Protein AF-A0A963XF92-F1 (afdb_monomer)

Foldseek 3Di:
DDDDDDPDDPVVVVVVVVVCVVPVCVQVVDPVSVVVVVVVVVVVPPDPDDDPVVVVVVVVVVVVVVVVVVVVVVVVVVVVVVLVVVLVVVLVVCLVPDPDPVSNLVCQQPVSCVSVVHPGAAAEAADCDDDDDPPPSVRHYHYDHPPPVVVVVVD

Radius of gyration: 35.4 Å; Cα contacts (8 Å, |Δi|>4): 86; chains: 1; bounding box: 69×37×108 Å

Mean predicted aligned error: 17.49 Å

Sequence (155 aa):
MAVTGPAQDTGSQDEWRKRVLQDPGIVLDDPELMRALVLTSERAMGGNVVDLRGMAMERLESRLERLEETHRAVIAAAYENLASTNQIHRALLTLLDADRFESFVLDLGGEVADILRVEAVRLVLESAEQSGGLGKLDSVLRVRTPGYVEHYMSG

pLDDT: mean 77.04, std 14.54, range [37.72, 94.62]

Nearest PDB structures (foldseek):
  3e98-assembly1_A  TM=7.519E-01  e=1.553E-02  Pseudomonas aeruginosa

Secondary structure (DSSP, 8-state):
--------SHHHHHHHHHHHHH-THHHHS-HHHHHHHHHHHHHHS-TT---HHHHHHHHHHHHHHHHHHHHHHHHHHHHHHHHHHHHHHHHHHHHHH--SHHHHHHHHHTHHHHHHT-S---EEEE-SSPP---GGGGGTEEEE-TTHHHHHHH-

Structure (mmCIF, N/CA/C/O backbone):
data_AF-A0A963XF92-F1
#
_entry.id   AF-A0A963XF92-F1
#
loop_
_atom_site.group_PDB
_atom_site.id
_atom_site.type_symbol
_atom_site.label_atom_id
_atom_site.label_alt_id
_atom_site.label_comp_id
_atom_site.label_asym_id
_atom_site.label_entity_id
_atom_site.label_seq_id
_atom_site.pdbx_PDB_ins_code
_atom_site.Cartn_x
_atom_site.Cartn_y
_atom_site.Cartn_z
_atom_site.occupancy
_atom_site.B_iso_or_equiv
_atom_site.auth_seq_id
_atom_site.auth_comp_id
_atom_site.auth_asym_id
_atom_site.auth_atom_id
_atom_site.pdbx_PDB_model_num
ATOM 1 N N . MET A 1 1 ? 19.409 -25.906 -76.307 1.00 39.47 1 MET A N 1
ATOM 2 C CA . MET A 1 1 ? 19.787 -25.856 -74.882 1.00 39.47 1 MET A CA 1
ATOM 3 C C . MET A 1 1 ? 20.877 -24.800 -74.746 1.00 39.47 1 MET A C 1
ATOM 5 O O . MET A 1 1 ? 22.003 -25.061 -75.134 1.00 39.47 1 MET A O 1
ATOM 9 N N . ALA A 1 2 ? 20.517 -23.587 -74.329 1.00 37.72 2 ALA A N 1
ATOM 10 C CA . ALA A 1 2 ? 21.457 -22.509 -74.025 1.00 37.72 2 ALA A CA 1
ATOM 11 C C . ALA A 1 2 ? 21.022 -21.921 -72.680 1.00 37.72 2 ALA A C 1
ATOM 13 O O . ALA A 1 2 ? 19.891 -21.462 -72.545 1.00 37.72 2 ALA A O 1
ATOM 14 N N . VAL A 1 3 ? 21.888 -22.059 -71.679 1.00 46.88 3 VAL A N 1
ATOM 15 C CA . VAL A 1 3 ? 21.709 -21.532 -70.326 1.00 46.88 3 VAL A CA 1
ATOM 16 C C . VAL A 1 3 ? 22.030 -20.038 -70.365 1.00 46.88 3 VAL A C 1
ATOM 18 O O . VAL A 1 3 ? 23.162 -19.647 -70.638 1.00 46.88 3 VAL A O 1
ATOM 21 N N . THR A 1 4 ? 21.027 -19.201 -70.124 1.00 43.31 4 THR A N 1
ATOM 22 C CA . THR A 1 4 ? 21.184 -17.790 -69.762 1.00 43.31 4 THR A CA 1
ATOM 23 C C . THR A 1 4 ? 21.210 -17.706 -68.237 1.00 43.31 4 THR A C 1
ATOM 25 O O . THR A 1 4 ? 20.198 -17.936 -67.580 1.00 43.31 4 THR A O 1
ATOM 28 N N . GLY A 1 5 ? 22.387 -17.432 -67.666 1.00 44.34 5 GLY A N 1
ATOM 29 C CA . GLY A 1 5 ? 22.533 -17.074 -66.250 1.00 44.34 5 GLY A CA 1
ATOM 30 C C . GLY A 1 5 ? 21.989 -15.663 -65.976 1.00 44.34 5 GLY A C 1
ATOM 31 O O . GLY A 1 5 ? 21.939 -14.849 -66.903 1.00 44.34 5 GLY A O 1
ATOM 32 N N . PRO A 1 6 ? 21.554 -15.352 -64.742 1.00 47.97 6 PRO A N 1
ATOM 33 C CA . PRO A 1 6 ? 20.858 -14.107 -64.455 1.00 47.97 6 PRO A CA 1
ATOM 34 C C . PRO A 1 6 ? 21.838 -12.929 -64.458 1.00 47.97 6 PRO A C 1
ATOM 36 O O . PRO A 1 6 ? 22.749 -12.848 -63.640 1.00 47.97 6 PRO A O 1
ATOM 39 N N . ALA A 1 7 ? 21.629 -11.996 -65.384 1.00 54.22 7 ALA A N 1
ATOM 40 C CA . ALA A 1 7 ? 22.240 -10.675 -65.374 1.00 54.22 7 ALA A CA 1
ATOM 41 C C . ALA A 1 7 ? 21.328 -9.709 -64.602 1.00 54.22 7 ALA A C 1
ATOM 43 O O . ALA A 1 7 ? 20.593 -8.933 -65.206 1.00 54.22 7 ALA A O 1
ATOM 44 N N . GLN A 1 8 ? 21.326 -9.790 -63.272 1.00 57.34 8 GLN A N 1
ATOM 45 C CA . GLN A 1 8 ? 20.657 -8.817 -62.404 1.00 57.34 8 GLN A CA 1
ATOM 46 C C . GLN A 1 8 ? 21.447 -8.696 -61.098 1.00 57.34 8 GLN A C 1
ATOM 48 O O . GLN A 1 8 ? 21.280 -9.548 -60.239 1.00 57.34 8 GLN A O 1
ATOM 53 N N . ASP A 1 9 ? 22.324 -7.687 -60.972 1.00 54.66 9 ASP A N 1
ATOM 54 C CA . ASP A 1 9 ? 22.629 -7.095 -59.647 1.00 54.66 9 ASP A CA 1
ATOM 55 C C . ASP A 1 9 ? 23.506 -5.829 -59.656 1.00 54.66 9 ASP A C 1
ATOM 57 O O . ASP A 1 9 ? 23.632 -5.148 -58.641 1.00 54.66 9 ASP A O 1
ATOM 61 N N . THR A 1 10 ? 24.100 -5.437 -60.786 1.00 51.28 10 THR A N 1
ATOM 62 C CA . THR A 1 10 ? 24.998 -4.263 -60.806 1.00 51.28 10 THR A CA 1
ATOM 63 C C . THR A 1 10 ? 24.247 -2.934 -60.638 1.00 51.28 10 THR A C 1
ATOM 65 O O . THR A 1 10 ? 24.752 -2.017 -59.999 1.00 51.28 10 THR A O 1
ATOM 68 N N . GLY A 1 11 ? 23.013 -2.835 -61.154 1.00 57.31 11 GLY A N 1
ATOM 69 C CA . GLY A 1 11 ? 22.181 -1.629 -61.020 1.00 57.31 11 GLY A CA 1
ATOM 70 C C . GLY A 1 11 ? 21.685 -1.380 -59.591 1.00 57.31 11 GLY A C 1
ATOM 71 O O . GLY A 1 11 ? 21.641 -0.235 -59.157 1.00 57.31 11 GLY A O 1
ATOM 72 N N . SER A 1 12 ? 21.396 -2.452 -58.846 1.00 67.31 12 SER A N 1
ATOM 73 C CA . SER A 1 12 ? 20.927 -2.392 -57.454 1.00 67.31 12 SER A CA 1
ATOM 74 C C . SER A 1 12 ? 22.037 -1.932 -56.504 1.00 67.31 12 SE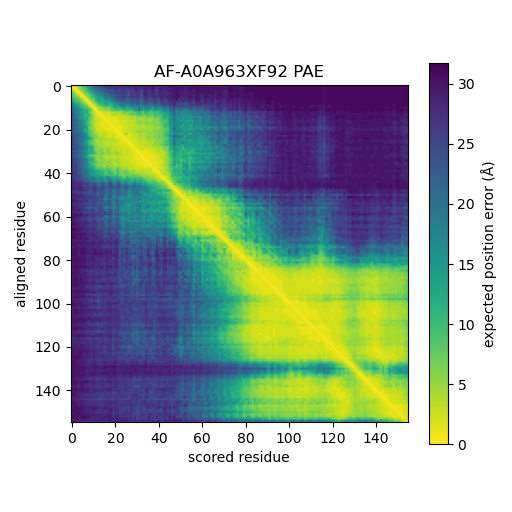R A C 1
ATOM 76 O O . SER A 1 12 ? 21.825 -1.062 -55.660 1.00 67.31 12 SER A O 1
ATOM 78 N N . GLN A 1 13 ? 23.262 -2.440 -56.695 1.00 70.88 13 GLN A N 1
ATOM 79 C CA . GLN A 1 13 ? 24.414 -2.031 -55.887 1.00 70.88 13 GLN A CA 1
ATOM 80 C C . GLN A 1 13 ? 24.809 -0.566 -56.114 1.00 70.88 13 GLN A C 1
ATOM 82 O O . GLN A 1 13 ? 25.115 0.141 -55.152 1.00 70.88 13 GLN A O 1
ATOM 87 N N . ASP A 1 14 ? 24.776 -0.089 -57.360 1.00 76.56 14 ASP A N 1
ATOM 88 C CA . ASP A 1 14 ? 25.083 1.311 -57.678 1.00 76.56 14 ASP A CA 1
ATOM 89 C C . ASP A 1 14 ? 23.999 2.275 -57.180 1.00 76.56 14 ASP A C 1
ATOM 91 O O . ASP A 1 14 ? 24.307 3.384 -56.732 1.00 76.56 14 ASP A O 1
ATOM 95 N N . GLU A 1 15 ? 22.732 1.868 -57.228 1.00 81.19 15 GLU A N 1
ATOM 96 C CA . GLU A 1 15 ? 21.611 2.639 -56.690 1.00 81.19 15 GLU A CA 1
ATOM 97 C C . GLU A 1 15 ? 21.668 2.723 -55.160 1.00 81.19 15 GLU A C 1
ATOM 99 O O . GLU A 1 15 ? 21.577 3.816 -54.595 1.00 81.19 15 GLU A O 1
ATOM 104 N N . TRP A 1 16 ? 21.933 1.599 -54.493 1.00 78.00 16 TRP A N 1
ATOM 105 C CA . TRP A 1 16 ? 22.188 1.551 -53.055 1.00 78.00 16 TRP A CA 1
ATOM 106 C C . TRP A 1 16 ? 23.367 2.443 -52.655 1.00 78.00 16 TRP A C 1
ATOM 108 O O . TRP A 1 16 ? 23.249 3.267 -51.748 1.00 78.00 16 TRP A O 1
ATOM 118 N N . ARG A 1 17 ? 24.491 2.354 -53.375 1.00 76.38 17 ARG A N 1
ATOM 119 C CA . ARG A 1 17 ? 25.670 3.189 -53.126 1.00 76.38 17 ARG A CA 1
ATOM 120 C C . ARG A 1 17 ? 25.344 4.674 -53.249 1.00 76.38 17 ARG A C 1
ATOM 122 O O . ARG A 1 17 ? 25.750 5.457 -52.394 1.00 76.38 17 ARG A O 1
ATOM 129 N N . LYS A 1 18 ? 24.619 5.073 -54.297 1.00 82.31 18 LYS A N 1
ATOM 130 C CA . LYS A 1 18 ? 24.178 6.465 -54.478 1.00 82.31 18 LYS A CA 1
ATOM 131 C C . LYS A 1 18 ? 23.302 6.924 -53.319 1.00 82.31 18 LYS A C 1
ATOM 133 O O . LYS A 1 18 ? 23.488 8.038 -52.844 1.00 82.31 18 LYS A O 1
ATOM 138 N N . ARG A 1 19 ? 22.404 6.063 -52.843 1.00 78.12 19 ARG A N 1
ATOM 139 C CA . ARG A 1 19 ? 21.495 6.361 -51.735 1.00 78.12 19 ARG A CA 1
ATOM 140 C C . ARG A 1 19 ? 22.230 6.559 -50.409 1.00 78.12 19 ARG A C 1
ATOM 142 O O . ARG A 1 19 ? 21.992 7.559 -49.748 1.00 78.12 19 ARG A O 1
ATOM 149 N N . VAL A 1 20 ? 23.177 5.685 -50.075 1.00 76.50 20 VAL A N 1
ATOM 150 C CA . VAL A 1 20 ? 24.009 5.822 -48.863 1.00 76.50 20 VAL A CA 1
ATOM 151 C C . VAL A 1 20 ? 24.934 7.042 -48.940 1.00 76.50 20 VAL A C 1
ATOM 153 O O . VAL A 1 20 ? 25.181 7.697 -47.936 1.00 76.50 20 VAL A O 1
ATOM 156 N N . LEU A 1 21 ? 25.444 7.385 -50.129 1.00 74.56 21 LEU A N 1
ATOM 157 C CA . LEU A 1 21 ? 26.260 8.593 -50.312 1.00 74.56 21 LEU A CA 1
ATOM 158 C C . LEU A 1 21 ? 25.446 9.889 -50.193 1.00 74.56 21 LEU A C 1
ATOM 160 O O . LEU A 1 21 ? 25.995 10.910 -49.785 1.00 74.56 21 LEU A O 1
ATOM 164 N N . GLN A 1 22 ? 24.172 9.862 -50.586 1.00 80.06 22 GLN A N 1
ATOM 165 C CA . GLN A 1 22 ? 23.260 10.998 -50.448 1.00 80.06 22 GLN A CA 1
ATOM 166 C C . GLN A 1 22 ? 22.764 11.164 -49.013 1.00 80.06 22 GLN A C 1
ATOM 168 O O . GLN A 1 22 ? 22.603 12.297 -48.566 1.00 80.06 22 GLN A O 1
ATOM 173 N N . ASP A 1 23 ? 22.551 10.054 -48.309 1.00 71.75 23 ASP A N 1
ATOM 174 C CA . ASP A 1 23 ? 22.112 10.049 -46.921 1.00 71.75 23 ASP A CA 1
ATOM 175 C C . ASP A 1 23 ? 22.839 8.962 -46.110 1.00 71.75 23 ASP A C 1
ATOM 177 O O . ASP A 1 23 ? 22.381 7.816 -46.019 1.00 71.75 23 ASP A O 1
ATOM 181 N N . PRO A 1 24 ? 23.988 9.314 -45.507 1.00 70.31 24 PRO A N 1
ATOM 182 C CA . PRO A 1 24 ? 24.725 8.405 -44.638 1.00 70.31 24 PRO A CA 1
ATOM 183 C C . PRO A 1 24 ? 23.965 8.026 -43.359 1.00 70.31 24 PRO A C 1
ATOM 185 O O . PRO A 1 24 ? 24.284 6.995 -42.766 1.00 70.31 24 PRO A O 1
ATOM 188 N N . GLY A 1 25 ? 22.967 8.818 -42.936 1.00 70.19 25 GLY A N 1
ATOM 189 C CA . GLY A 1 25 ? 22.181 8.578 -41.718 1.00 70.19 25 GLY A CA 1
ATOM 190 C C . GLY A 1 25 ? 21.491 7.216 -41.726 1.00 70.19 25 GLY A C 1
ATOM 191 O O . GLY A 1 25 ? 21.500 6.515 -40.726 1.00 70.19 25 GLY A O 1
ATOM 192 N N . ILE A 1 26 ? 21.067 6.744 -42.901 1.00 74.88 26 ILE A N 1
ATOM 193 C CA . ILE A 1 26 ? 20.443 5.422 -43.102 1.00 74.88 26 ILE A CA 1
ATOM 194 C C . ILE A 1 26 ? 21.302 4.263 -42.557 1.00 74.88 26 ILE A C 1
ATOM 196 O O . ILE A 1 26 ? 20.768 3.221 -42.187 1.00 74.88 26 ILE A O 1
ATOM 200 N N . VAL A 1 27 ? 22.627 4.427 -42.519 1.00 69.06 27 VAL A N 1
ATOM 201 C CA . VAL A 1 27 ? 23.563 3.428 -41.983 1.00 69.06 27 VAL A CA 1
ATOM 202 C C . VAL A 1 27 ? 24.030 3.790 -40.570 1.00 69.06 27 VAL A C 1
ATOM 204 O O . VAL A 1 27 ? 24.275 2.896 -39.765 1.00 69.06 27 VAL A O 1
ATOM 207 N N . LEU A 1 28 ? 24.169 5.085 -40.271 1.00 70.69 28 LEU A N 1
ATOM 208 C CA . LEU A 1 28 ? 24.679 5.571 -38.985 1.00 70.69 28 LEU A CA 1
ATOM 209 C C . LEU A 1 28 ? 23.622 5.563 -37.863 1.00 70.69 28 LEU A C 1
ATOM 211 O O . LEU A 1 28 ? 23.990 5.491 -36.694 1.00 70.69 28 LEU A O 1
ATOM 215 N N . ASP A 1 29 ? 22.335 5.619 -38.206 1.00 73.25 29 ASP A N 1
ATOM 216 C CA . ASP A 1 29 ? 21.215 5.648 -37.256 1.00 73.25 29 ASP A CA 1
ATOM 217 C C . ASP A 1 29 ? 20.806 4.244 -36.775 1.00 73.25 29 ASP A C 1
ATOM 219 O O . ASP A 1 29 ? 20.015 4.113 -35.840 1.00 73.25 29 ASP A O 1
ATOM 223 N N . ASP A 1 30 ? 21.348 3.190 -37.393 1.00 73.12 30 ASP A N 1
ATOM 224 C CA . ASP A 1 30 ? 21.161 1.802 -36.976 1.00 73.12 30 ASP A CA 1
ATOM 225 C C . ASP A 1 30 ? 22.329 1.356 -36.068 1.00 73.12 30 ASP A C 1
ATOM 227 O O . ASP A 1 30 ? 23.477 1.244 -36.525 1.00 73.12 30 ASP A O 1
ATOM 231 N N . PRO A 1 31 ? 22.065 1.059 -34.782 1.00 68.19 31 PRO A N 1
ATOM 232 C CA . PRO A 1 31 ? 23.106 0.668 -33.838 1.00 68.19 31 PRO A CA 1
ATOM 233 C C . PRO A 1 31 ? 23.834 -0.634 -34.208 1.00 68.19 31 PRO A C 1
ATOM 235 O O . PRO A 1 31 ? 25.010 -0.794 -33.881 1.00 68.19 31 PRO A O 1
ATOM 238 N N . GLU A 1 32 ? 23.171 -1.590 -34.862 1.00 69.81 32 GLU A N 1
ATOM 239 C CA . GLU A 1 32 ? 23.788 -2.856 -35.274 1.00 69.81 32 GLU A CA 1
ATOM 240 C C . GLU A 1 32 ? 24.733 -2.660 -36.460 1.00 69.81 32 GLU A C 1
ATOM 242 O O . GLU A 1 32 ? 25.849 -3.193 -36.451 1.00 69.81 32 GLU A O 1
ATOM 247 N N . LEU A 1 33 ? 24.332 -1.846 -37.442 1.00 70.94 33 LEU A N 1
ATOM 248 C CA . LEU A 1 33 ? 25.175 -1.516 -38.595 1.00 70.94 33 LEU A CA 1
ATOM 249 C C . LEU A 1 33 ? 26.399 -0.694 -38.185 1.00 70.94 33 LEU A C 1
ATOM 251 O O . LEU A 1 33 ? 27.513 -0.990 -38.628 1.00 70.94 33 LEU A O 1
ATOM 255 N N . MET A 1 34 ? 26.226 0.275 -37.286 1.00 71.62 34 MET A N 1
ATOM 256 C CA . MET A 1 34 ? 27.334 1.051 -36.727 1.00 71.62 34 MET A CA 1
ATOM 257 C C . MET A 1 34 ? 28.357 0.168 -36.014 1.00 71.62 34 MET A C 1
ATOM 259 O O . MET A 1 34 ? 29.554 0.256 -36.304 1.00 71.62 34 MET A O 1
ATOM 263 N N . ARG A 1 35 ? 27.902 -0.745 -35.145 1.00 68.19 35 ARG A N 1
ATOM 264 C CA . ARG A 1 35 ? 28.788 -1.710 -34.473 1.00 68.19 35 ARG A CA 1
ATOM 265 C C . ARG A 1 35 ? 29.548 -2.580 -35.475 1.00 68.19 35 ARG A C 1
ATOM 267 O O . ARG A 1 35 ? 30.755 -2.770 -35.332 1.00 68.19 35 ARG A O 1
ATOM 274 N N . ALA A 1 36 ? 28.875 -3.082 -36.510 1.00 71.19 36 ALA A N 1
ATOM 275 C CA . ALA A 1 36 ? 29.505 -3.912 -37.536 1.00 71.19 36 ALA A CA 1
ATOM 276 C C . ALA A 1 36 ? 30.587 -3.157 -38.337 1.00 71.19 36 ALA A C 1
ATOM 278 O O . ALA A 1 36 ? 31.642 -3.727 -38.641 1.00 71.19 36 ALA A O 1
ATOM 279 N N . LEU A 1 37 ? 30.358 -1.878 -38.652 1.00 67.25 37 LEU A N 1
ATOM 280 C CA . LEU A 1 37 ? 31.327 -1.024 -39.348 1.00 67.25 37 LEU A CA 1
ATOM 281 C C . LEU A 1 37 ? 32.567 -0.736 -38.496 1.00 67.25 37 LEU A C 1
ATOM 283 O O . LEU A 1 37 ? 33.683 -0.846 -39.007 1.00 67.25 37 LEU A O 1
ATOM 287 N N . VAL A 1 38 ? 32.386 -0.437 -37.206 1.00 67.25 38 VAL A N 1
ATOM 288 C CA . VAL A 1 38 ? 33.491 -0.209 -36.257 1.00 67.25 38 VAL A CA 1
ATOM 289 C C . VAL A 1 38 ? 34.363 -1.461 -36.139 1.00 67.25 38 VAL A C 1
ATOM 291 O O . VAL A 1 38 ? 35.562 -1.401 -36.406 1.00 67.25 38 VAL A O 1
ATOM 294 N N . LEU A 1 39 ? 33.758 -2.626 -35.889 1.00 66.62 39 LEU A N 1
ATOM 295 C CA . LEU A 1 39 ? 34.476 -3.903 -35.770 1.00 66.62 39 LEU A CA 1
ATOM 296 C C . LEU A 1 39 ? 35.229 -4.292 -37.054 1.00 66.62 39 LEU A C 1
ATOM 298 O O . LEU A 1 39 ? 36.281 -4.932 -37.011 1.00 66.62 39 LEU A O 1
ATOM 302 N N . THR A 1 40 ? 34.690 -3.932 -38.221 1.00 62.72 40 THR A N 1
ATOM 303 C CA . THR A 1 40 ? 35.346 -4.191 -39.512 1.00 62.72 40 THR A CA 1
ATOM 304 C C . THR A 1 40 ? 36.510 -3.228 -39.745 1.00 62.72 40 THR A C 1
ATOM 306 O O . THR A 1 40 ? 37.561 -3.648 -40.234 1.00 62.72 40 THR A O 1
ATOM 309 N N . SER A 1 41 ? 36.357 -1.960 -39.350 1.00 61.75 41 SER A N 1
ATOM 310 C CA . SER A 1 41 ? 37.426 -0.958 -39.389 1.00 61.75 41 SER A CA 1
ATOM 311 C C . SER A 1 41 ? 38.595 -1.345 -38.479 1.00 61.75 41 SER A C 1
ATOM 313 O O . SER A 1 41 ? 39.747 -1.271 -38.903 1.00 61.75 41 SER A O 1
ATOM 315 N N . GLU A 1 42 ? 38.318 -1.846 -37.273 1.00 61.31 42 GLU A N 1
ATOM 316 C CA . GLU A 1 42 ? 39.332 -2.353 -36.337 1.00 61.31 42 GLU A CA 1
ATOM 317 C C . GLU A 1 42 ? 40.129 -3.532 -36.909 1.00 61.31 42 GLU A C 1
ATOM 319 O O . GLU A 1 42 ? 41.338 -3.609 -36.721 1.00 61.31 42 GLU A O 1
ATOM 324 N N . ARG A 1 43 ? 39.490 -4.437 -37.664 1.00 60.66 43 ARG A N 1
ATOM 325 C CA . ARG A 1 43 ? 40.192 -5.550 -38.334 1.00 60.66 43 ARG A CA 1
ATOM 326 C C . ARG A 1 43 ? 41.069 -5.094 -39.502 1.00 60.66 43 ARG A C 1
ATOM 328 O O . ARG A 1 43 ? 42.052 -5.764 -39.814 1.00 60.66 43 ARG A O 1
ATOM 335 N N . ALA A 1 44 ? 40.705 -3.999 -40.170 1.00 57.97 44 ALA A N 1
ATOM 336 C CA . ALA A 1 44 ? 41.463 -3.435 -41.288 1.00 57.97 44 ALA A CA 1
ATOM 337 C C . ALA A 1 44 ? 42.652 -2.571 -40.824 1.00 57.97 44 ALA A C 1
ATOM 339 O O . ALA A 1 44 ? 43.653 -2.447 -41.532 1.00 57.97 44 ALA A O 1
ATOM 340 N N . MET A 1 45 ? 42.560 -1.989 -39.628 1.00 55.59 45 MET A N 1
ATOM 341 C CA . MET A 1 45 ? 43.611 -1.208 -38.984 1.00 55.59 45 MET A CA 1
ATOM 342 C C . MET A 1 45 ? 44.524 -2.151 -38.186 1.00 55.59 45 MET A C 1
ATOM 344 O O . MET A 1 45 ? 44.162 -2.629 -37.122 1.00 55.59 45 MET A O 1
ATOM 348 N N . GLY A 1 46 ? 45.709 -2.467 -38.726 1.00 55.41 46 GLY A N 1
ATOM 349 C CA . GLY A 1 46 ? 46.660 -3.413 -38.118 1.00 55.41 46 GLY A CA 1
ATOM 350 C C . GLY A 1 46 ? 46.935 -3.159 -36.626 1.00 55.41 46 GLY A C 1
ATOM 351 O O . GLY A 1 46 ? 46.797 -2.032 -36.157 1.00 55.41 46 GLY A O 1
ATOM 352 N N . GLY A 1 47 ? 47.358 -4.210 -35.905 1.00 54.75 47 GLY A N 1
ATOM 353 C CA . GLY A 1 47 ? 47.295 -4.379 -34.436 1.00 54.75 47 GLY A CA 1
ATOM 354 C C . GLY A 1 47 ? 48.001 -3.373 -33.512 1.00 54.75 47 GLY A C 1
ATOM 355 O O . GLY A 1 47 ? 48.244 -3.700 -32.357 1.00 54.75 47 GLY A O 1
ATOM 356 N N . ASN A 1 48 ? 48.338 -2.175 -33.990 1.00 44.12 48 ASN A N 1
ATOM 357 C CA . ASN A 1 48 ? 48.928 -1.086 -33.219 1.00 44.12 48 ASN A CA 1
ATOM 358 C C . ASN A 1 48 ? 48.192 0.265 -33.392 1.00 44.12 48 ASN A C 1
ATOM 360 O O . ASN A 1 48 ? 48.749 1.307 -33.048 1.00 44.12 48 ASN A O 1
ATOM 364 N N . VAL A 1 49 ? 46.976 0.282 -33.955 1.00 55.03 49 VAL A N 1
ATOM 365 C CA . VAL A 1 49 ? 46.156 1.499 -34.095 1.00 55.03 49 VAL A CA 1
ATOM 366 C C . VAL A 1 49 ? 45.013 1.476 -33.079 1.00 55.03 49 VAL A C 1
ATOM 368 O O . VAL A 1 49 ? 44.237 0.530 -33.037 1.00 55.03 49 VAL A O 1
ATOM 371 N N . VAL A 1 50 ? 44.910 2.530 -32.267 1.00 54.84 50 VAL A N 1
ATOM 372 C CA . VAL A 1 50 ? 43.854 2.704 -31.256 1.00 54.84 50 VAL A CA 1
ATOM 373 C C . VAL A 1 50 ? 42.727 3.558 -31.846 1.00 54.84 50 VAL A C 1
ATOM 375 O O . VAL A 1 50 ? 42.959 4.723 -32.181 1.00 54.84 50 VAL A O 1
ATOM 378 N N . ASP A 1 51 ? 41.514 3.007 -31.966 1.00 65.62 51 ASP A N 1
ATOM 379 C CA . ASP A 1 51 ? 40.334 3.763 -32.410 1.00 65.62 51 ASP A CA 1
ATOM 380 C C . ASP A 1 51 ? 39.713 4.569 -31.258 1.00 65.62 51 ASP A C 1
ATOM 382 O O . ASP A 1 51 ? 38.823 4.133 -30.527 1.00 65.62 51 ASP A O 1
ATOM 386 N N . LEU A 1 52 ? 40.177 5.809 -31.119 1.00 48.16 52 LEU A N 1
ATOM 387 C CA . LEU A 1 52 ? 39.658 6.749 -30.127 1.00 48.16 52 LEU A CA 1
ATOM 388 C C . LEU A 1 52 ? 38.205 7.176 -30.397 1.00 48.16 52 LEU A C 1
ATOM 390 O O . LEU A 1 52 ? 37.556 7.681 -29.480 1.00 48.16 52 LEU A O 1
ATOM 394 N N . ARG A 1 53 ? 37.684 7.001 -31.623 1.00 58.84 53 ARG A N 1
ATOM 395 C CA . ARG A 1 53 ? 36.289 7.332 -31.954 1.00 58.84 53 ARG A CA 1
ATOM 396 C C . ARG A 1 53 ? 35.347 6.225 -31.498 1.00 58.84 53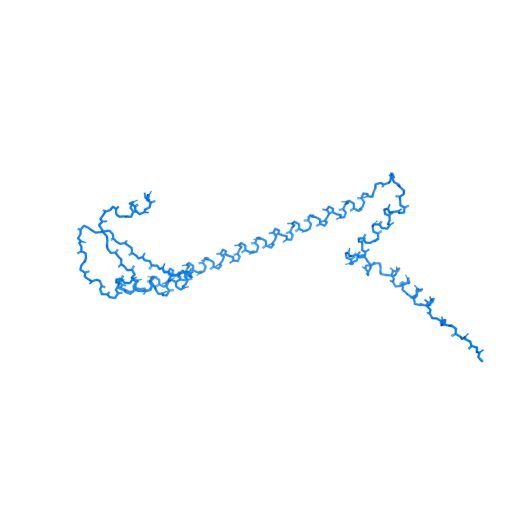 ARG A C 1
ATOM 398 O O . ARG A 1 53 ? 34.356 6.550 -30.851 1.00 58.84 53 ARG A O 1
ATOM 405 N N . GLY A 1 54 ? 35.695 4.961 -31.739 1.00 67.50 54 GLY A N 1
ATOM 406 C CA . GLY A 1 54 ? 34.980 3.801 -31.195 1.00 67.50 54 GLY A CA 1
ATOM 407 C C . GLY A 1 54 ? 34.893 3.849 -29.667 1.00 67.50 54 GLY A C 1
ATOM 408 O O . GLY A 1 54 ? 33.799 3.825 -29.108 1.00 67.50 54 GLY A O 1
ATOM 409 N N . MET A 1 55 ? 36.022 4.091 -28.991 1.00 59.91 55 MET A N 1
ATOM 410 C CA . MET A 1 55 ? 36.053 4.241 -27.526 1.00 59.91 55 MET A CA 1
ATOM 411 C C . MET A 1 55 ? 35.238 5.444 -27.017 1.00 59.91 55 MET A C 1
ATOM 413 O O . MET A 1 55 ? 34.660 5.404 -25.929 1.00 59.91 55 MET A O 1
ATOM 417 N N . ALA A 1 56 ? 35.201 6.549 -27.769 1.00 65.00 56 ALA A N 1
ATOM 418 C CA . ALA A 1 56 ? 34.381 7.705 -27.413 1.00 65.00 56 ALA A CA 1
ATOM 419 C C . ALA A 1 56 ? 32.883 7.419 -27.588 1.00 65.00 56 ALA A C 1
ATOM 421 O O . ALA A 1 56 ? 32.098 7.846 -26.742 1.00 65.00 56 ALA A O 1
ATOM 422 N N . MET A 1 57 ? 32.503 6.688 -28.640 1.00 78.31 57 MET A N 1
ATOM 423 C CA . MET A 1 57 ? 31.126 6.269 -28.899 1.00 78.31 57 MET A CA 1
ATOM 424 C C . MET A 1 57 ? 30.630 5.311 -27.815 1.00 78.31 57 MET A C 1
ATOM 426 O O . MET A 1 57 ? 29.614 5.587 -27.189 1.00 78.31 57 MET A O 1
ATOM 430 N N . GLU A 1 58 ? 31.408 4.281 -27.482 1.00 73.81 58 GLU A N 1
ATOM 431 C CA . GLU A 1 58 ? 31.091 3.326 -26.411 1.00 73.81 58 GLU A CA 1
ATOM 432 C C . GLU A 1 58 ? 30.916 4.035 -25.054 1.00 73.81 58 GLU A C 1
ATOM 434 O O . GLU A 1 58 ? 30.005 3.754 -24.271 1.00 73.81 58 GLU A O 1
ATOM 439 N N . ARG A 1 59 ? 31.737 5.061 -24.791 1.00 67.88 59 ARG A N 1
ATOM 440 C CA . ARG A 1 59 ? 31.609 5.891 -23.588 1.00 67.88 59 ARG A CA 1
ATOM 441 C C . ARG A 1 59 ? 30.387 6.815 -23.617 1.00 67.88 59 ARG A C 1
ATOM 443 O O . ARG A 1 59 ? 29.882 7.161 -22.548 1.00 67.88 59 ARG A O 1
ATOM 450 N N . LEU A 1 60 ? 29.932 7.264 -24.786 1.00 71.19 60 LEU A N 1
ATOM 451 C CA . LEU A 1 60 ? 28.695 8.038 -24.926 1.00 71.19 60 LEU A CA 1
ATOM 452 C C . LEU A 1 60 ? 27.466 7.141 -24.761 1.00 71.19 60 LEU A C 1
ATOM 454 O O . LEU A 1 60 ? 26.571 7.514 -24.008 1.00 71.19 60 LEU A O 1
ATOM 458 N N . GLU A 1 61 ? 27.471 5.954 -25.364 1.00 76.56 61 GLU A N 1
ATOM 459 C CA . GLU A 1 61 ? 26.424 4.937 -25.221 1.00 76.56 61 GLU A CA 1
ATOM 460 C C . GLU A 1 61 ? 26.266 4.505 -23.759 1.00 76.56 61 GLU A C 1
ATOM 462 O O . GLU A 1 61 ? 25.176 4.609 -23.207 1.00 76.56 61 GLU A O 1
ATOM 467 N N . SER A 1 62 ? 27.361 4.168 -23.068 1.00 76.62 62 SER A N 1
ATOM 468 C CA . SER A 1 62 ? 27.321 3.811 -21.640 1.00 76.62 62 SER A CA 1
ATOM 469 C C . SER A 1 62 ? 26.811 4.956 -20.750 1.00 76.62 62 SER A C 1
ATOM 471 O O . SER A 1 62 ? 26.120 4.742 -19.749 1.00 76.62 62 SER A O 1
ATOM 473 N N . ARG A 1 63 ? 27.125 6.212 -21.099 1.00 75.75 63 ARG A N 1
ATOM 474 C CA . ARG A 1 63 ? 26.597 7.381 -20.377 1.00 75.75 63 ARG A CA 1
ATOM 475 C C . ARG A 1 63 ? 25.112 7.597 -20.650 1.00 75.75 63 ARG A C 1
ATOM 477 O O . ARG A 1 63 ? 24.412 8.004 -19.724 1.00 75.75 63 ARG A O 1
ATOM 484 N N . LEU A 1 64 ? 24.660 7.354 -21.878 1.00 77.81 64 LEU A N 1
ATOM 485 C CA . LEU A 1 64 ? 23.259 7.444 -22.271 1.00 77.81 64 LEU A CA 1
ATOM 486 C C . LEU A 1 64 ? 22.432 6.366 -21.565 1.00 77.81 64 LEU A C 1
ATOM 488 O O . LEU A 1 64 ? 21.456 6.702 -20.904 1.00 77.81 64 LEU A O 1
ATOM 492 N N . GLU A 1 65 ? 22.884 5.115 -21.592 1.00 75.00 65 GLU A N 1
ATOM 493 C CA . GLU A 1 65 ? 22.242 3.989 -20.908 1.00 75.00 65 GLU A CA 1
ATOM 494 C C . GLU A 1 65 ? 22.075 4.271 -19.407 1.00 75.00 65 GLU A C 1
ATOM 496 O O . GLU A 1 65 ? 20.981 4.156 -18.853 1.00 75.00 65 GLU A O 1
ATOM 501 N N . ARG A 1 66 ? 23.130 4.769 -18.747 1.00 72.31 66 ARG A N 1
ATOM 502 C CA . ARG A 1 66 ? 23.066 5.134 -17.325 1.00 72.31 66 ARG A CA 1
ATOM 503 C C . ARG A 1 66 ? 22.110 6.297 -17.041 1.00 72.31 66 ARG A C 1
ATOM 505 O O . ARG A 1 66 ? 21.515 6.351 -15.963 1.00 72.31 66 ARG A O 1
ATOM 512 N N . LEU A 1 67 ? 21.979 7.243 -17.970 1.00 72.88 67 LEU A N 1
ATOM 513 C CA . LEU A 1 67 ? 21.049 8.364 -17.846 1.00 72.88 67 LEU A CA 1
ATOM 514 C C . LEU A 1 67 ? 19.598 7.900 -18.008 1.00 72.88 67 LEU A C 1
ATOM 516 O O . LEU A 1 67 ? 18.748 8.284 -17.206 1.00 72.88 67 LEU A O 1
ATOM 520 N N . GLU A 1 68 ? 19.325 7.057 -19.002 1.00 72.12 68 GLU A N 1
ATOM 521 C CA . GLU A 1 68 ? 18.003 6.472 -19.220 1.00 72.12 68 GLU A CA 1
ATOM 522 C C . GLU A 1 68 ? 17.555 5.629 -18.026 1.00 72.12 68 GLU A C 1
ATOM 524 O O . GLU A 1 68 ? 16.424 5.775 -17.563 1.00 72.12 68 GLU A O 1
ATOM 529 N N . GLU A 1 69 ? 18.455 4.810 -17.479 1.00 69.31 69 GLU A N 1
ATOM 530 C CA . GLU A 1 69 ? 18.181 3.985 -16.303 1.00 69.31 69 GLU A CA 1
ATOM 531 C C . GLU A 1 69 ? 17.874 4.845 -15.069 1.00 69.31 69 GLU A C 1
ATOM 533 O O . GLU A 1 69 ? 16.891 4.614 -14.364 1.00 69.31 69 GLU A O 1
ATOM 538 N N . THR A 1 70 ? 18.643 5.920 -14.857 1.00 66.25 70 THR A N 1
ATOM 539 C CA . THR A 1 70 ? 18.377 6.880 -13.772 1.00 66.25 70 THR A CA 1
ATOM 540 C C . THR A 1 70 ? 17.021 7.566 -13.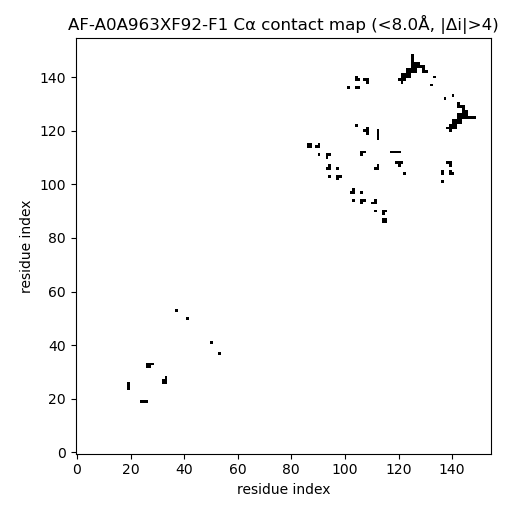956 1.00 66.25 70 THR A C 1
ATOM 542 O O . THR A 1 70 ? 16.281 7.748 -12.990 1.00 66.25 70 THR A O 1
ATOM 545 N N . HIS A 1 71 ? 16.659 7.927 -15.188 1.00 59.38 71 HIS A N 1
ATOM 546 C CA . HIS A 1 71 ? 15.381 8.572 -15.477 1.00 59.38 71 HIS A CA 1
ATOM 547 C C . HIS A 1 71 ? 14.199 7.617 -15.253 1.00 59.38 71 HIS A C 1
ATOM 549 O O . HIS A 1 71 ? 13.209 8.014 -14.638 1.00 59.38 71 HIS A O 1
ATOM 555 N N . ARG A 1 72 ? 14.313 6.344 -15.660 1.00 64.81 72 ARG A N 1
ATOM 556 C CA . ARG A 1 72 ? 13.304 5.311 -15.358 1.00 64.81 72 ARG A CA 1
ATOM 557 C C . ARG A 1 72 ? 13.152 5.097 -13.853 1.00 64.81 72 ARG A C 1
ATOM 559 O O . ARG A 1 72 ? 12.023 5.058 -13.371 1.00 64.81 72 ARG A O 1
ATOM 566 N N . ALA A 1 73 ? 14.256 5.032 -13.109 1.00 65.25 73 ALA A N 1
ATOM 567 C CA . ALA A 1 73 ? 14.236 4.860 -11.657 1.00 65.25 73 ALA A CA 1
ATOM 568 C C . ALA A 1 73 ? 13.598 6.055 -10.924 1.00 65.25 73 ALA A C 1
ATOM 570 O O . ALA A 1 73 ? 12.788 5.866 -10.019 1.00 65.25 73 ALA A O 1
ATOM 571 N N . VAL A 1 74 ? 13.903 7.291 -11.338 1.00 69.94 74 VAL A N 1
ATOM 572 C CA . VAL A 1 74 ? 13.299 8.504 -10.756 1.00 69.94 74 VAL A CA 1
ATOM 573 C C . VAL A 1 74 ? 11.807 8.590 -11.074 1.00 69.94 74 VAL A C 1
ATOM 575 O O . VAL A 1 74 ? 11.019 8.932 -10.194 1.00 69.94 74 VAL A O 1
ATOM 578 N N . ILE A 1 75 ? 11.402 8.247 -12.301 1.00 66.69 75 ILE A N 1
ATOM 579 C CA . ILE A 1 75 ? 9.988 8.175 -12.679 1.00 66.69 75 ILE A CA 1
ATOM 580 C C . ILE A 1 75 ? 9.270 7.132 -11.821 1.00 66.69 75 ILE A C 1
ATOM 582 O O . ILE A 1 75 ? 8.244 7.452 -11.227 1.00 66.69 75 ILE A O 1
ATOM 586 N N . ALA A 1 76 ? 9.813 5.919 -11.706 1.00 70.31 76 ALA A N 1
ATOM 587 C CA . ALA A 1 76 ? 9.220 4.858 -10.898 1.00 70.31 76 ALA A CA 1
ATOM 588 C C . ALA A 1 76 ? 9.050 5.289 -9.433 1.00 70.31 76 ALA A C 1
ATOM 590 O O . ALA A 1 76 ? 7.942 5.222 -8.908 1.00 70.31 76 ALA A O 1
ATOM 591 N N . ALA A 1 77 ? 10.097 5.848 -8.818 1.00 68.88 77 ALA A N 1
ATOM 592 C CA . ALA A 1 77 ? 10.038 6.349 -7.446 1.00 68.88 77 ALA A CA 1
ATOM 593 C C . ALA A 1 77 ? 9.015 7.485 -7.278 1.00 68.88 77 ALA A C 1
ATOM 595 O O . ALA A 1 77 ? 8.293 7.533 -6.286 1.00 68.88 77 ALA A O 1
ATOM 596 N N . ALA A 1 78 ? 8.907 8.401 -8.245 1.00 69.19 78 ALA A N 1
ATOM 597 C CA . ALA A 1 78 ? 7.914 9.471 -8.203 1.00 69.19 78 ALA A CA 1
ATOM 598 C C . ALA A 1 78 ? 6.476 8.935 -8.324 1.00 69.19 78 ALA A C 1
ATOM 600 O O . ALA A 1 78 ? 5.596 9.395 -7.595 1.00 69.19 78 ALA A O 1
ATOM 601 N N . TYR A 1 79 ? 6.235 7.955 -9.201 1.00 69.81 79 TYR A N 1
ATOM 602 C CA . TYR A 1 79 ? 4.929 7.305 -9.341 1.00 69.81 79 TYR A CA 1
ATOM 603 C C . TYR A 1 79 ? 4.560 6.492 -8.101 1.00 69.81 79 TYR A C 1
ATOM 605 O O . TYR A 1 79 ? 3.428 6.602 -7.634 1.00 69.81 79 TYR A O 1
ATOM 613 N N . GLU A 1 80 ? 5.497 5.731 -7.535 1.00 76.88 80 GLU A N 1
ATOM 614 C CA . GLU A 1 80 ? 5.296 5.012 -6.275 1.00 76.88 80 GLU A CA 1
ATOM 615 C C . GLU A 1 80 ? 4.997 5.978 -5.130 1.00 76.88 80 GLU A C 1
ATOM 617 O O . GLU A 1 80 ? 4.030 5.776 -4.397 1.00 76.88 80 GLU A O 1
ATOM 622 N N . ASN A 1 81 ? 5.747 7.078 -5.024 1.00 77.38 81 ASN A N 1
ATOM 623 C CA . ASN A 1 81 ? 5.508 8.099 -4.008 1.00 77.38 81 ASN A CA 1
AT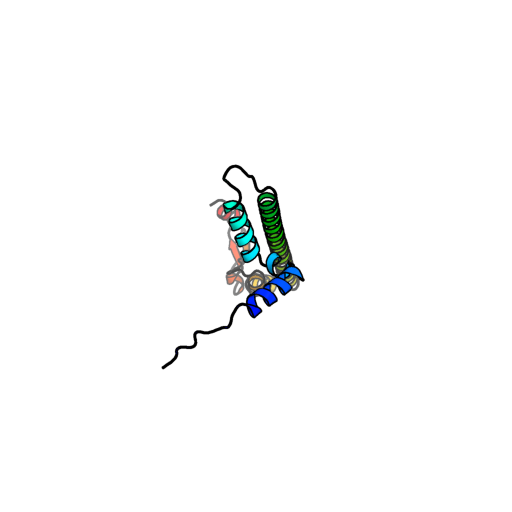OM 624 C C . ASN A 1 81 ? 4.138 8.759 -4.178 1.00 77.38 81 ASN A C 1
ATOM 626 O O . ASN A 1 81 ? 3.417 8.927 -3.196 1.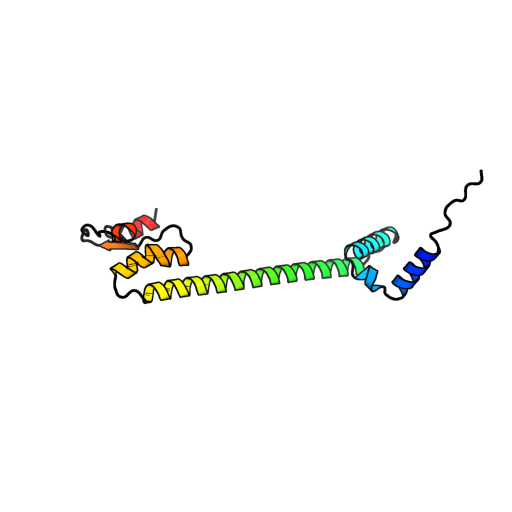00 77.38 81 ASN A O 1
ATOM 630 N N . LEU A 1 82 ? 3.742 9.114 -5.403 1.00 78.12 82 LEU A N 1
ATOM 631 C CA . LEU A 1 82 ? 2.446 9.738 -5.667 1.00 78.12 82 LEU A CA 1
ATOM 632 C C . LEU A 1 82 ? 1.288 8.769 -5.403 1.00 78.12 82 LEU A C 1
ATOM 634 O O . LEU A 1 82 ? 0.296 9.144 -4.776 1.00 78.12 82 LEU A O 1
ATOM 638 N N . ALA A 1 83 ? 1.413 7.522 -5.860 1.00 81.31 83 ALA A N 1
ATOM 639 C CA . ALA A 1 83 ? 0.417 6.483 -5.643 1.00 81.31 83 ALA A CA 1
ATOM 640 C C . ALA A 1 83 ? 0.261 6.174 -4.149 1.00 81.31 83 ALA A C 1
ATOM 642 O O . ALA A 1 83 ? -0.861 6.185 -3.650 1.00 81.31 83 ALA A O 1
ATOM 643 N N . SER A 1 84 ? 1.373 5.994 -3.431 1.00 85.81 84 SER A N 1
ATOM 644 C CA . SER A 1 84 ? 1.397 5.765 -1.983 1.00 85.81 84 SER A CA 1
ATOM 645 C C . SER A 1 84 ? 0.827 6.958 -1.208 1.00 85.81 84 SER A C 1
ATOM 647 O O . SER A 1 84 ? -0.029 6.788 -0.343 1.00 85.81 84 SER A O 1
ATOM 649 N N . THR A 1 85 ? 1.192 8.189 -1.582 1.00 88.50 85 THR A N 1
ATOM 650 C CA . THR A 1 85 ? 0.641 9.402 -0.951 1.00 88.50 85 THR A CA 1
ATOM 651 C C . THR A 1 85 ? -0.872 9.486 -1.130 1.00 88.50 85 THR A C 1
ATOM 653 O O . THR A 1 85 ? -1.593 9.714 -0.162 1.00 88.50 85 THR A O 1
ATOM 656 N N . ASN A 1 86 ? -1.380 9.254 -2.343 1.00 89.38 86 ASN A N 1
ATOM 657 C CA . ASN A 1 86 ? -2.819 9.262 -2.606 1.00 89.38 86 ASN A CA 1
ATOM 658 C C . ASN A 1 86 ? -3.547 8.117 -1.888 1.00 89.38 86 ASN A C 1
ATOM 660 O O . ASN A 1 86 ? -4.663 8.305 -1.410 1.00 89.38 86 ASN A O 1
ATOM 664 N N . GLN A 1 87 ? -2.922 6.943 -1.797 1.00 92.81 87 GLN A N 1
ATOM 665 C CA . GLN A 1 87 ? -3.443 5.786 -1.073 1.00 92.81 87 GLN A CA 1
ATOM 666 C C . GLN A 1 87 ? -3.601 6.100 0.421 1.00 92.81 87 GLN A C 1
ATOM 668 O O . GLN A 1 87 ? -4.690 5.942 0.969 1.00 92.81 87 GLN A O 1
ATOM 673 N N . ILE A 1 88 ? -2.548 6.624 1.055 1.00 92.81 88 ILE A N 1
ATOM 674 C CA . ILE A 1 88 ? -2.566 7.041 2.463 1.00 92.81 88 ILE A CA 1
ATOM 675 C C . ILE A 1 88 ? -3.583 8.162 2.678 1.00 92.81 88 ILE A C 1
ATOM 677 O O . ILE A 1 88 ? -4.357 8.116 3.631 1.00 92.81 88 ILE A O 1
ATOM 681 N N . HIS A 1 89 ? -3.618 9.157 1.790 1.00 93.56 89 HIS A N 1
ATOM 682 C CA . HIS A 1 89 ? -4.556 10.270 1.899 1.00 93.56 89 HIS A CA 1
ATOM 683 C C . HIS A 1 89 ? -6.013 9.796 1.857 1.00 93.5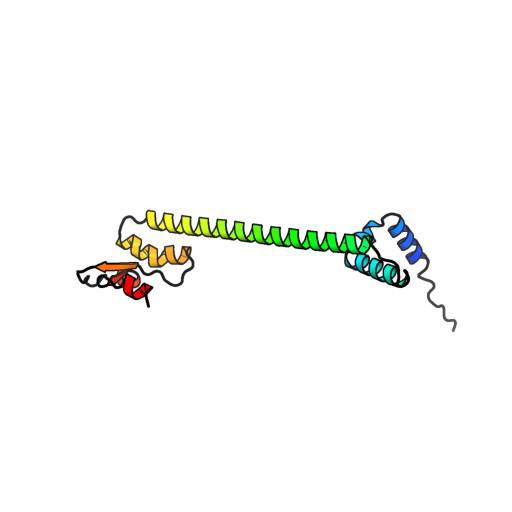6 89 HIS A C 1
ATOM 685 O O . HIS A 1 89 ? -6.814 10.211 2.691 1.00 93.56 89 HIS A O 1
ATOM 691 N N . ARG A 1 90 ? -6.350 8.881 0.939 1.00 93.50 90 ARG A N 1
ATOM 692 C CA . ARG A 1 90 ? -7.686 8.275 0.867 1.00 93.50 90 ARG A CA 1
ATOM 693 C C . ARG A 1 90 ? -8.026 7.489 2.129 1.00 93.50 90 ARG A C 1
ATOM 695 O O . ARG A 1 90 ? -9.103 7.695 2.669 1.00 93.50 90 ARG A O 1
ATOM 702 N N . ALA A 1 91 ? -7.106 6.657 2.619 1.00 94.38 91 ALA A N 1
ATOM 703 C CA . ALA A 1 91 ? -7.303 5.909 3.860 1.00 94.38 91 ALA A CA 1
ATOM 704 C C . ALA A 1 91 ? -7.573 6.847 5.047 1.00 94.38 91 ALA A C 1
ATOM 706 O O . ALA A 1 91 ? -8.459 6.584 5.855 1.00 94.38 91 ALA A O 1
ATOM 707 N N . LEU A 1 92 ? -6.845 7.966 5.129 1.00 93.00 92 LEU A N 1
ATOM 708 C CA . LEU A 1 92 ? -7.040 8.967 6.173 1.00 93.00 92 LEU A CA 1
ATOM 709 C C . LEU A 1 92 ? -8.421 9.630 6.082 1.00 93.00 92 LEU A C 1
ATOM 711 O O . LEU A 1 92 ? -9.080 9.771 7.104 1.00 93.00 92 LEU A O 1
ATOM 715 N N . LEU A 1 93 ? -8.858 10.034 4.885 1.00 94.06 93 LEU A N 1
ATOM 716 C CA . LEU A 1 93 ? -10.177 10.646 4.699 1.00 94.06 93 LEU A CA 1
ATOM 717 C C . LEU A 1 93 ? -11.304 9.685 5.094 1.00 94.06 93 LEU A C 1
ATOM 719 O O . LEU A 1 93 ? -12.172 10.081 5.862 1.00 94.06 93 LEU A O 1
ATOM 723 N N . THR A 1 94 ? -11.231 8.417 4.676 1.00 91.88 94 THR A N 1
ATOM 724 C CA . THR A 1 94 ? -12.190 7.381 5.093 1.00 91.88 94 THR A CA 1
ATOM 725 C C . THR A 1 94 ? -12.244 7.248 6.619 1.00 91.88 94 THR A C 1
ATOM 727 O O . THR A 1 94 ? -13.323 7.186 7.197 1.00 91.88 94 THR A O 1
ATOM 730 N N . LEU A 1 95 ? -11.091 7.265 7.299 1.00 90.56 95 LEU A N 1
ATOM 731 C CA . LEU A 1 95 ? -11.048 7.211 8.765 1.00 90.56 95 LEU A CA 1
ATOM 732 C C . LEU A 1 95 ? -11.626 8.467 9.437 1.00 90.56 95 LEU A C 1
ATOM 734 O O . LEU A 1 95 ? -12.169 8.364 10.535 1.00 90.56 95 LEU A O 1
ATOM 738 N N . LEU A 1 96 ? -11.478 9.643 8.820 1.00 92.88 96 LEU A N 1
ATOM 739 C CA . LEU A 1 96 ? -11.991 10.913 9.346 1.00 92.88 96 LEU A CA 1
ATOM 740 C C . LEU A 1 96 ? -13.502 11.081 9.138 1.00 92.88 96 LEU A C 1
ATOM 742 O O . LEU A 1 96 ? -14.127 11.810 9.907 1.00 92.88 96 LEU A O 1
ATOM 746 N N . ASP A 1 97 ? -14.079 10.412 8.140 1.00 92.81 97 ASP A N 1
ATOM 747 C CA . ASP A 1 97 ? -15.520 10.435 7.867 1.00 92.81 97 ASP A CA 1
ATOM 748 C C . ASP A 1 97 ? -16.333 9.601 8.876 1.00 92.81 97 ASP A C 1
ATOM 750 O O . ASP A 1 97 ? -17.547 9.786 8.998 1.00 92.81 97 ASP A O 1
ATOM 754 N N . ALA A 1 98 ? -15.683 8.711 9.635 1.00 92.81 98 ALA A N 1
ATOM 755 C CA . ALA A 1 98 ? -16.340 7.902 10.652 1.00 92.81 98 ALA A CA 1
ATOM 756 C C . ALA A 1 98 ? -16.870 8.764 11.816 1.00 92.81 98 ALA A C 1
ATOM 758 O O . ALA A 1 98 ? -16.122 9.339 12.607 1.00 92.81 98 ALA A O 1
ATOM 759 N N . ASP A 1 99 ? -18.193 8.794 11.970 1.00 92.06 99 ASP A N 1
ATOM 760 C CA . ASP A 1 99 ? -18.910 9.573 12.987 1.00 92.06 99 ASP A CA 1
ATOM 761 C C . ASP A 1 99 ? -18.886 8.940 14.390 1.00 92.06 99 ASP A C 1
ATOM 763 O O . ASP A 1 99 ? -19.143 9.600 15.402 1.00 92.06 99 ASP A O 1
ATOM 767 N N . ARG A 1 100 ? -18.595 7.639 14.456 1.00 93.44 100 ARG A N 1
ATOM 768 C CA . ARG A 1 100 ? -18.621 6.818 15.668 1.00 93.44 100 ARG A CA 1
ATOM 769 C C . ARG A 1 100 ? -17.426 5.880 15.716 1.00 93.44 100 ARG A C 1
ATOM 771 O O . ARG A 1 100 ? -16.968 5.374 14.696 1.00 93.44 100 ARG A O 1
ATOM 778 N N . PHE A 1 101 ? -16.996 5.552 16.935 1.00 90.56 101 PHE A N 1
ATOM 779 C CA . PHE A 1 101 ? -15.907 4.600 17.166 1.00 90.56 101 PHE A CA 1
ATOM 780 C C . PHE A 1 101 ? -16.184 3.215 16.562 1.00 90.56 101 PHE A C 1
ATOM 782 O O . PHE A 1 101 ? -15.281 2.584 16.024 1.00 90.56 101 PHE A O 1
ATOM 789 N N . GLU A 1 102 ? -17.430 2.737 16.628 1.00 91.12 102 GLU A N 1
ATOM 790 C CA . GLU A 1 102 ? -17.791 1.440 16.047 1.00 91.12 102 GLU A CA 1
ATOM 791 C C . GLU A 1 102 ? -17.621 1.438 14.522 1.00 91.12 102 GLU A C 1
ATOM 793 O O . GLU A 1 102 ? -17.057 0.484 13.991 1.00 91.12 102 GLU A O 1
ATOM 798 N N . SER A 1 103 ? -18.060 2.506 13.844 1.00 92.25 103 SER A N 1
ATOM 799 C CA . SER A 1 103 ? -17.867 2.706 12.401 1.00 92.25 103 SER A CA 1
ATOM 800 C C . SER A 1 103 ? -16.375 2.751 12.077 1.00 92.25 103 SER A C 1
ATOM 802 O O . SER A 1 103 ? -15.899 1.924 11.314 1.00 92.25 103 SER A O 1
ATOM 804 N N . PHE A 1 104 ? -15.610 3.581 12.796 1.00 93.44 104 PHE A N 1
ATOM 805 C CA . PHE A 1 104 ? -14.159 3.706 12.635 1.00 93.44 104 PHE A CA 1
ATOM 806 C C . PHE A 1 104 ? -13.432 2.355 12.691 1.00 93.44 104 PHE A C 1
ATOM 808 O O . PHE A 1 104 ? -12.595 2.056 11.844 1.00 93.44 104 PHE A O 1
ATOM 815 N N . VAL A 1 105 ? -13.739 1.517 13.686 1.00 93.69 105 VAL A N 1
ATOM 816 C CA . VAL A 1 105 ? -13.090 0.207 13.845 1.00 93.69 105 VAL A CA 1
ATOM 817 C C . VAL A 1 105 ? -13.497 -0.764 12.734 1.00 93.69 105 VAL A C 1
ATOM 819 O O . VAL A 1 105 ? -12.671 -1.567 12.303 1.00 93.69 105 VAL A O 1
ATOM 822 N N . LEU A 1 106 ? -14.747 -0.722 12.271 1.00 92.50 106 LEU A N 1
ATOM 823 C CA . LEU A 1 106 ? -15.196 -1.562 11.158 1.00 92.50 106 LEU A CA 1
ATOM 824 C C . LEU A 1 106 ? -14.576 -1.110 9.830 1.00 92.50 106 LEU A C 1
ATOM 826 O O . LEU A 1 106 ? -14.085 -1.956 9.085 1.00 92.50 106 LEU A O 1
ATOM 830 N N . ASP A 1 107 ? -14.519 0.197 9.582 1.00 93.62 107 ASP A N 1
ATOM 831 C CA . ASP A 1 107 ? -13.910 0.793 8.390 1.00 93.62 107 ASP A CA 1
ATOM 832 C C . ASP A 1 107 ? -12.407 0.496 8.346 1.00 93.62 107 ASP A C 1
ATOM 834 O O . ASP A 1 107 ? -11.874 0.129 7.297 1.00 93.62 107 ASP A O 1
ATOM 838 N N . LEU A 1 108 ? -11.735 0.540 9.505 1.00 94.50 108 LEU A N 1
ATOM 839 C CA . LEU A 1 108 ? -10.324 0.183 9.656 1.00 94.50 108 LEU A CA 1
ATOM 840 C C . LEU A 1 108 ? -10.025 -1.247 9.177 1.00 94.50 108 LEU A C 1
ATOM 842 O O . LEU A 1 108 ? -8.999 -1.485 8.543 1.00 94.50 108 LEU A O 1
ATOM 846 N N . GLY A 1 109 ? -10.904 -2.200 9.496 1.00 92.38 109 GLY A N 1
ATOM 847 C CA . GLY A 1 109 ? -10.755 -3.602 9.097 1.00 92.38 109 GLY A CA 1
ATOM 848 C C . GLY A 1 109 ? -11.345 -3.953 7.730 1.00 92.38 109 GLY A C 1
ATOM 849 O O . GLY A 1 109 ? -11.165 -5.087 7.292 1.00 92.38 109 GLY A O 1
ATOM 850 N N . GLY A 1 110 ? -12.057 -3.025 7.089 1.00 93.31 110 GLY A N 1
ATOM 851 C CA . GLY A 1 110 ? -12.699 -3.201 5.789 1.00 93.31 110 GLY A CA 1
ATOM 852 C C . GLY A 1 110 ? -12.118 -2.247 4.753 1.00 93.31 110 GLY A C 1
ATOM 853 O O . GLY A 1 110 ? -11.045 -2.4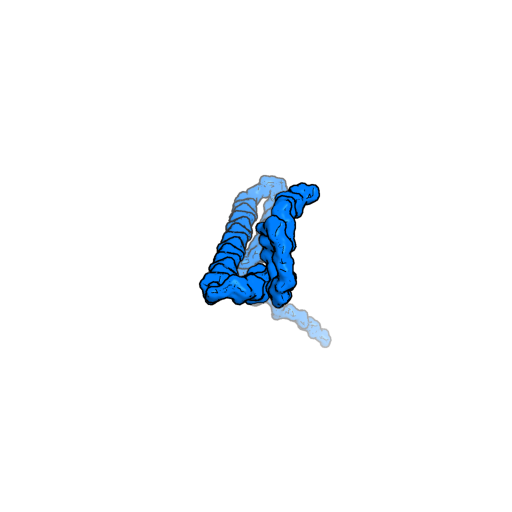95 4.207 1.00 93.31 110 GLY A O 1
ATOM 854 N N . GLU A 1 111 ? -12.815 -1.136 4.507 1.00 93.31 111 GLU A N 1
ATOM 855 C CA . GLU A 1 111 ? -12.480 -0.183 3.442 1.00 93.31 111 GLU A CA 1
ATOM 856 C C . GLU A 1 111 ? -11.038 0.340 3.537 1.00 93.31 111 GLU A C 1
ATOM 858 O O . GLU A 1 111 ? -10.339 0.443 2.531 1.00 93.31 111 GLU A O 1
ATOM 863 N N . VAL A 1 112 ? -10.546 0.622 4.741 1.00 94.38 112 VAL A N 1
ATOM 864 C CA . VAL A 1 112 ? -9.182 1.129 4.937 1.00 94.38 112 VAL A CA 1
ATOM 865 C C . VAL A 1 112 ? -8.141 0.043 4.680 1.00 94.38 112 VAL A C 1
ATOM 867 O O . VAL A 1 112 ? -7.101 0.332 4.087 1.00 94.38 112 VAL A O 1
ATOM 870 N N . ALA A 1 113 ? -8.410 -1.206 5.067 1.00 94.62 113 ALA A N 1
ATOM 871 C CA . ALA A 1 113 ? -7.535 -2.334 4.752 1.00 94.62 113 ALA A CA 1
ATOM 872 C C . ALA A 1 113 ? -7.439 -2.554 3.230 1.00 94.62 113 ALA A C 1
ATOM 874 O O . ALA A 1 113 ? -6.335 -2.732 2.704 1.00 94.62 113 ALA A O 1
ATOM 875 N N . ASP A 1 114 ? -8.565 -2.427 2.520 1.00 94.31 114 ASP A N 1
ATOM 876 C CA . ASP A 1 114 ? -8.630 -2.496 1.057 1.00 94.31 114 ASP A CA 1
ATOM 877 C C . ASP A 1 114 ? -7.853 -1.350 0.399 1.00 94.31 114 ASP A C 1
ATOM 879 O O . ASP A 1 114 ? -7.052 -1.579 -0.513 1.00 94.31 114 ASP A O 1
ATOM 883 N N . ILE A 1 115 ? -8.034 -0.114 0.885 1.00 93.00 115 ILE A N 1
ATOM 884 C CA . ILE A 1 115 ? -7.291 1.052 0.396 1.00 93.00 115 ILE A CA 1
ATOM 885 C C . ILE A 1 115 ? -5.795 0.835 0.599 1.00 93.00 115 ILE A C 1
ATOM 887 O O . ILE A 1 115 ? -5.037 1.057 -0.340 1.00 93.00 115 ILE A O 1
ATOM 891 N N . LEU A 1 116 ? -5.359 0.372 1.773 1.00 92.75 116 LEU A N 1
ATOM 892 C CA . LEU A 1 116 ? -3.950 0.112 2.089 1.00 92.75 116 LEU A CA 1
ATOM 893 C C . LEU A 1 116 ? -3.392 -1.154 1.413 1.00 92.75 116 LEU A C 1
ATOM 895 O O . LEU A 1 116 ? -2.175 -1.335 1.393 1.00 92.75 116 LEU A O 1
ATOM 899 N N . ARG A 1 117 ? -4.248 -1.982 0.797 1.00 93.19 117 ARG A N 1
ATOM 900 C CA . ARG A 1 117 ? -3.900 -3.257 0.141 1.00 93.19 117 ARG A CA 1
ATOM 901 C C . ARG A 1 117 ? -3.206 -4.240 1.089 1.00 93.19 117 ARG A C 1
ATOM 903 O O . ARG A 1 117 ? -2.242 -4.903 0.707 1.00 93.19 117 ARG A O 1
ATOM 910 N N . VAL A 1 118 ? -3.697 -4.328 2.321 1.00 93.56 118 VAL A N 1
ATOM 911 C CA . VAL A 1 118 ? -3.203 -5.262 3.344 1.00 93.56 118 VAL A CA 1
ATOM 912 C C . VAL A 1 118 ? -4.221 -6.369 3.596 1.00 93.56 118 VAL A C 1
ATOM 914 O O . VAL A 1 118 ? -5.419 -6.158 3.458 1.00 93.56 118 VAL A O 1
ATOM 917 N N . GLU A 1 119 ? -3.752 -7.556 3.980 1.00 92.56 119 GLU A N 1
ATOM 918 C CA . GLU A 1 119 ? -4.635 -8.706 4.229 1.00 92.56 119 GLU A CA 1
ATOM 919 C C . GLU A 1 119 ? -5.507 -8.517 5.478 1.00 92.56 119 GLU A C 1
ATOM 921 O O . GLU A 1 119 ? -6.661 -8.938 5.511 1.00 92.56 119 GLU A O 1
ATOM 926 N N . ALA A 1 120 ? -4.960 -7.889 6.522 1.00 90.00 120 ALA A N 1
ATOM 927 C CA . ALA A 1 120 ? -5.693 -7.622 7.748 1.00 90.00 120 ALA A CA 1
ATOM 928 C C . ALA A 1 120 ? -5.120 -6.419 8.497 1.00 90.00 120 ALA A C 1
ATOM 930 O O . ALA A 1 120 ? -3.904 -6.264 8.621 1.00 90.00 120 ALA A O 1
ATOM 931 N N . VAL A 1 121 ? -6.016 -5.629 9.089 1.00 92.69 121 VAL A N 1
ATOM 932 C CA . VAL A 1 121 ? -5.689 -4.612 10.091 1.00 92.69 121 VAL A CA 1
ATOM 933 C C . VAL A 1 121 ? -6.326 -5.021 11.415 1.00 92.69 121 VAL A C 1
ATOM 935 O O . VAL A 1 121 ? -7.467 -5.482 11.459 1.00 92.69 121 VAL A O 1
ATOM 938 N N . ARG A 1 122 ? -5.572 -4.897 12.508 1.00 91.38 122 ARG A N 1
ATOM 939 C CA . ARG A 1 122 ? -6.038 -5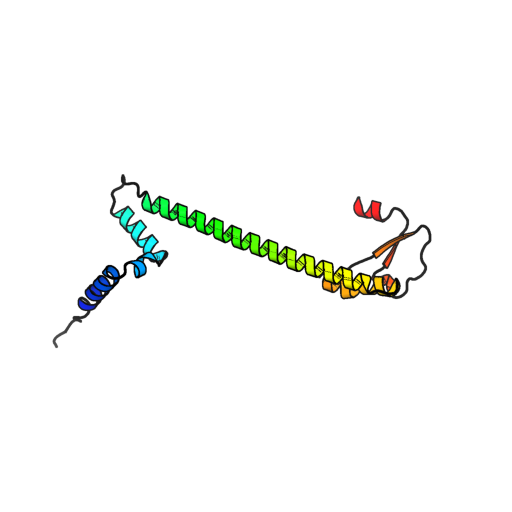.185 13.869 1.00 91.38 122 ARG A CA 1
ATOM 940 C C . ARG A 1 122 ? -5.733 -3.985 14.751 1.00 91.38 122 ARG A C 1
ATOM 942 O O . ARG A 1 122 ? -4.593 -3.529 14.791 1.00 91.38 122 ARG A O 1
ATOM 949 N N . LEU A 1 123 ? -6.732 -3.513 15.484 1.00 91.81 123 LEU A N 1
ATOM 950 C CA . LEU A 1 123 ? -6.559 -2.508 16.523 1.00 91.81 123 LEU A CA 1
ATOM 951 C C . LEU A 1 123 ? -6.372 -3.222 17.861 1.00 91.81 123 LEU A C 1
ATOM 953 O O . LEU A 1 123 ? -7.201 -4.044 18.245 1.00 91.81 123 LEU A O 1
ATOM 957 N N . VAL A 1 124 ? -5.289 -2.924 18.573 1.00 91.25 124 VAL A N 1
ATOM 958 C CA . VAL A 1 124 ? -5.033 -3.486 19.903 1.00 91.25 124 VAL A CA 1
ATOM 959 C C . VAL A 1 124 ? -5.116 -2.368 20.930 1.00 91.25 124 VAL A C 1
ATOM 961 O O . VAL A 1 124 ? -4.433 -1.357 20.798 1.00 91.25 124 VAL A O 1
ATOM 964 N N . LEU A 1 125 ? -5.958 -2.553 21.943 1.00 89.94 125 LEU A N 1
ATOM 965 C CA . LEU A 1 125 ? -6.089 -1.643 23.075 1.00 89.94 125 LEU A CA 1
ATOM 966 C C . LEU A 1 125 ? -5.613 -2.343 24.342 1.00 89.94 125 LEU A C 1
ATOM 968 O O . LEU A 1 125 ? -6.059 -3.446 24.660 1.00 89.94 125 LEU A O 1
ATOM 972 N N . GLU A 1 126 ? -4.731 -1.691 25.084 1.00 91.50 126 GLU A N 1
ATOM 973 C CA . GLU A 1 126 ? -4.343 -2.147 26.412 1.00 91.50 126 GLU A CA 1
ATOM 974 C C . GLU A 1 126 ? -5.258 -1.527 27.464 1.00 91.50 126 GLU A C 1
ATOM 976 O O . GLU A 1 126 ? -5.409 -0.308 27.525 1.00 91.50 126 GLU A O 1
ATOM 981 N N . SER A 1 127 ? -5.877 -2.364 28.294 1.00 88.12 127 SER A N 1
ATOM 982 C CA . SER A 1 127 ? -6.749 -1.919 29.379 1.00 88.12 127 SER A CA 1
ATOM 983 C C . SER A 1 127 ? -6.564 -2.796 30.611 1.00 88.12 127 SER A C 1
ATOM 985 O O . SER A 1 127 ? -6.455 -4.018 30.506 1.00 88.12 127 SER A O 1
ATOM 987 N N . ALA A 1 128 ? -6.550 -2.168 31.790 1.00 83.81 128 ALA A N 1
ATOM 988 C CA . ALA A 1 128 ? -6.535 -2.875 33.072 1.00 83.81 128 ALA A CA 1
ATOM 989 C C . ALA A 1 128 ? -7.857 -3.620 33.337 1.00 83.81 128 ALA A C 1
ATOM 991 O O . ALA A 1 128 ? -7.868 -4.635 34.033 1.00 83.81 128 ALA A O 1
ATOM 992 N N . GLU A 1 129 ? -8.961 -3.144 32.756 1.00 79.31 129 GLU A N 1
ATOM 993 C CA . GLU A 1 129 ? -10.247 -3.836 32.765 1.00 79.31 129 GLU A CA 1
ATOM 994 C C . GLU A 1 129 ? -10.380 -4.746 31.546 1.00 79.31 129 GLU A C 1
ATOM 996 O O . GLU A 1 129 ? -10.166 -4.327 30.404 1.00 79.31 129 GLU A O 1
ATOM 1001 N N . GLN A 1 130 ? -10.794 -5.992 31.788 1.00 65.25 130 GLN A N 1
ATOM 1002 C CA . GLN A 1 130 ? -11.199 -6.886 30.711 1.00 65.25 130 GLN A CA 1
ATOM 1003 C C . GLN A 1 130 ? -12.485 -6.346 30.090 1.00 65.25 130 GLN A C 1
ATOM 1005 O O . GLN A 1 130 ? -13.520 -6.264 30.753 1.00 65.25 130 GLN A O 1
ATOM 1010 N N . SER A 1 131 ? -12.434 -5.988 28.809 1.00 67.25 131 SER A N 1
ATOM 1011 C CA . SER A 1 131 ? -13.648 -5.655 28.074 1.00 67.25 131 SER A CA 1
ATOM 1012 C C . SER A 1 131 ? -14.527 -6.900 27.954 1.00 67.25 131 SER A C 1
ATOM 1014 O O . SER A 1 131 ? -14.034 -7.975 27.601 1.00 67.25 131 SER A O 1
ATOM 1016 N N . GLY A 1 132 ? -15.834 -6.753 28.182 1.00 68.75 132 GLY A N 1
ATOM 1017 C CA . GLY A 1 132 ? -16.813 -7.763 27.777 1.00 68.75 132 GLY A CA 1
ATOM 1018 C C . GLY A 1 132 ? -16.792 -8.007 26.259 1.00 68.75 132 GLY A C 1
ATOM 1019 O O . GLY A 1 132 ? -16.033 -7.380 25.520 1.00 68.75 132 GLY A O 1
ATOM 1020 N N . GLY A 1 133 ? -17.635 -8.921 25.771 1.00 72.75 133 GLY A N 1
ATOM 1021 C CA . GLY A 1 133 ? -17.694 -9.236 24.341 1.00 72.75 133 GLY A CA 1
ATOM 1022 C C . GLY A 1 133 ? -17.951 -7.990 23.483 1.00 72.75 133 GLY A C 1
ATOM 1023 O O . GLY A 1 133 ? -18.999 -7.363 23.599 1.00 72.75 133 GLY A O 1
ATOM 1024 N N . LEU A 1 134 ? -17.013 -7.668 22.587 1.00 80.06 134 LEU A N 1
ATOM 1025 C CA . LEU A 1 134 ? -17.056 -6.495 21.698 1.00 80.06 134 LEU A CA 1
ATOM 1026 C C . LEU A 1 134 ? -17.994 -6.685 20.485 1.00 80.06 134 LEU A C 1
ATOM 1028 O O . LEU A 1 134 ? -18.021 -5.874 19.557 1.00 80.06 134 LEU A O 1
ATOM 1032 N N . GLY A 1 135 ? -18.761 -7.779 20.461 1.00 85.56 135 GLY A N 1
ATOM 1033 C CA . GLY A 1 135 ? -19.674 -8.121 19.375 1.00 85.56 135 GLY A CA 1
ATOM 1034 C C . GLY A 1 135 ? -18.960 -8.180 18.023 1.00 85.56 135 GLY A C 1
ATOM 1035 O O . GLY A 1 135 ? -17.969 -8.887 17.859 1.00 85.56 135 GLY A O 1
ATOM 1036 N N . LYS A 1 136 ? -19.461 -7.416 17.047 1.00 83.62 136 LYS A N 1
ATOM 1037 C CA . LYS A 1 136 ? -18.912 -7.360 15.679 1.00 83.62 136 LYS A CA 1
ATOM 1038 C C . LYS A 1 136 ? -17.478 -6.815 15.620 1.00 83.62 136 LYS A C 1
ATOM 1040 O O . LYS A 1 136 ? -16.727 -7.179 14.715 1.00 83.62 136 LYS A O 1
ATOM 1045 N N . LEU A 1 137 ? -17.097 -5.982 16.590 1.00 89.00 137 LEU A N 1
ATOM 1046 C CA . LEU A 1 137 ? -15.788 -5.332 16.635 1.00 89.00 137 LEU A CA 1
ATOM 1047 C C . LEU A 1 137 ? -14.666 -6.311 16.977 1.00 89.00 137 LEU A C 1
ATOM 1049 O O . LEU A 1 137 ? -13.517 -6.011 16.693 1.00 89.00 137 LEU A O 1
ATOM 1053 N N . ASP A 1 138 ? -14.974 -7.491 17.521 1.00 87.31 138 ASP A N 1
ATOM 1054 C CA . ASP A 1 138 ? -13.970 -8.489 17.910 1.00 87.31 138 ASP A CA 1
ATOM 1055 C C . ASP A 1 138 ? -13.116 -8.980 16.723 1.00 87.31 138 ASP A C 1
ATOM 1057 O O . ASP A 1 138 ? -11.986 -9.435 16.886 1.00 87.31 138 ASP A O 1
ATOM 1061 N N . SER A 1 139 ? -13.631 -8.846 15.499 1.00 86.19 139 SER A N 1
ATOM 1062 C CA . SER A 1 139 ? -12.889 -9.153 14.272 1.00 86.19 139 SER A CA 1
ATOM 1063 C C . SER A 1 139 ? -11.685 -8.225 14.047 1.00 86.19 139 SER A C 1
ATOM 1065 O O . SER A 1 139 ? -10.665 -8.671 13.519 1.00 86.19 139 SER A O 1
ATOM 1067 N N . VAL A 1 140 ? -11.757 -6.970 14.497 1.00 91.38 140 VAL A N 1
ATOM 1068 C CA . VAL A 1 140 ? -10.733 -5.942 14.250 1.00 91.38 140 VAL A CA 1
ATOM 1069 C C . VAL A 1 140 ? -10.079 -5.482 15.550 1.00 91.38 140 VAL A C 1
ATOM 1071 O O . VAL A 1 140 ? -8.858 -5.374 15.616 1.00 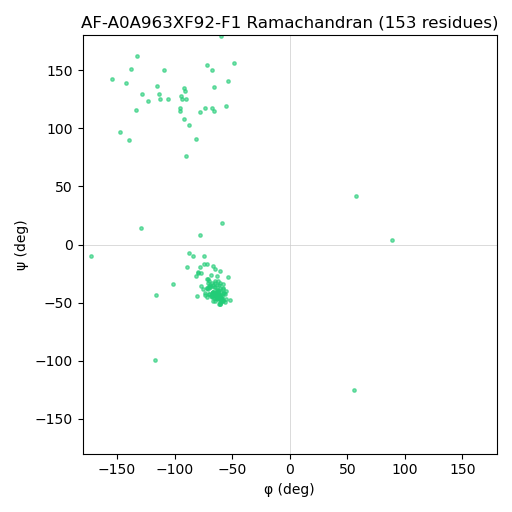91.38 140 VAL A O 1
ATOM 1074 N N . LEU A 1 141 ? -10.869 -5.257 16.597 1.00 92.44 141 LEU A N 1
ATOM 1075 C CA . LEU A 1 141 ? -10.436 -4.740 17.886 1.00 92.44 141 LEU A CA 1
ATOM 1076 C C . LEU A 1 141 ? -10.153 -5.867 18.886 1.00 92.44 141 LEU A C 1
ATOM 1078 O O . LEU A 1 141 ? -10.995 -6.723 19.154 1.00 92.44 141 LEU A O 1
ATOM 1082 N N . ARG A 1 142 ? -8.966 -5.830 19.495 1.00 89.88 142 ARG A N 1
ATOM 1083 C CA . ARG A 1 142 ? -8.533 -6.742 20.555 1.00 89.88 142 ARG A CA 1
ATOM 1084 C C . ARG A 1 142 ? -8.141 -5.957 21.792 1.00 89.88 142 ARG A C 1
ATOM 1086 O O . ARG A 1 142 ? -7.234 -5.135 21.740 1.00 89.88 142 ARG A O 1
ATOM 1093 N N . VAL A 1 143 ? -8.770 -6.270 22.918 1.00 90.81 143 VAL A N 1
ATOM 1094 C CA . VAL A 1 143 ? -8.340 -5.743 24.215 1.00 90.81 143 VAL A CA 1
ATOM 1095 C C . VAL A 1 143 ? -7.363 -6.722 24.859 1.00 90.81 143 VAL A C 1
ATOM 1097 O O . VAL A 1 143 ? -7.555 -7.944 24.818 1.00 90.81 143 VAL A O 1
ATOM 1100 N N . ARG A 1 144 ? -6.269 -6.190 25.396 1.00 91.31 144 ARG A N 1
ATOM 1101 C CA . ARG A 1 144 ? -5.197 -6.937 26.058 1.00 91.31 144 ARG A CA 1
ATOM 1102 C C . ARG A 1 144 ? -4.845 -6.286 27.386 1.00 91.31 144 ARG A C 1
ATOM 1104 O O . ARG A 1 144 ? -5.196 -5.137 27.642 1.00 91.31 144 ARG A O 1
ATOM 1111 N N . THR A 1 145 ? -4.169 -7.046 28.239 1.00 90.19 145 THR A N 1
ATOM 1112 C CA . THR A 1 145 ? -3.632 -6.514 29.490 1.00 90.19 145 THR A CA 1
ATOM 1113 C C . THR A 1 145 ? -2.509 -5.517 29.200 1.00 90.19 145 THR A C 1
ATOM 1115 O O . THR A 1 145 ? -1.809 -5.689 28.198 1.00 90.19 145 THR A O 1
ATOM 1118 N N . PRO A 1 146 ? -2.299 -4.514 30.068 1.00 93.44 146 PRO A N 1
ATOM 1119 C CA . PRO A 1 146 ? -1.175 -3.593 29.935 1.00 93.44 146 PRO A CA 1
ATOM 1120 C C . PRO A 1 146 ? 0.166 -4.333 29.841 1.00 93.44 146 PRO A C 1
ATOM 1122 O O . PRO A 1 146 ? 0.365 -5.329 30.542 1.00 93.44 146 PRO A O 1
ATOM 1125 N N . GLY A 1 147 ? 1.064 -3.849 28.979 1.00 90.81 147 GLY A N 1
ATOM 1126 C CA . GLY A 1 147 ? 2.384 -4.451 28.734 1.00 90.81 147 GLY A CA 1
ATOM 1127 C C . GLY A 1 147 ? 2.417 -5.526 27.639 1.00 90.81 147 GLY A C 1
ATOM 1128 O O . GLY A 1 147 ? 3.463 -6.123 27.388 1.00 90.81 147 GLY A O 1
ATOM 1129 N N . TYR A 1 148 ? 1.297 -5.773 26.957 1.00 91.94 148 TYR A N 1
ATOM 1130 C CA . TYR A 1 148 ? 1.218 -6.704 25.831 1.00 91.94 148 TYR A CA 1
ATOM 1131 C C . TYR A 1 148 ? 1.983 -6.208 24.596 1.00 91.94 148 TYR A C 1
ATOM 1133 O O . TYR A 1 148 ? 2.695 -6.987 23.971 1.00 91.94 148 TYR A O 1
ATOM 1141 N N . VAL A 1 149 ? 1.849 -4.933 24.230 1.00 90.12 149 VAL A N 1
ATOM 1142 C CA . VAL A 1 149 ? 2.484 -4.321 23.054 1.00 90.12 149 VAL A CA 1
ATOM 1143 C C . VAL A 1 149 ? 3.999 -4.317 23.210 1.00 90.12 149 VAL A C 1
ATOM 1145 O O . VAL A 1 149 ? 4.706 -4.670 22.270 1.00 90.12 149 VAL A O 1
ATOM 1148 N N . GLU A 1 150 ? 4.498 -3.976 24.399 1.00 91.75 150 GLU A N 1
ATOM 1149 C CA . GLU A 1 150 ? 5.931 -4.015 24.701 1.00 91.75 150 GLU A CA 1
ATOM 1150 C C . GLU A 1 150 ? 6.483 -5.438 24.558 1.00 91.75 150 GLU A C 1
ATOM 1152 O O . GLU A 1 150 ? 7.480 -5.645 23.867 1.00 91.75 150 GLU A O 1
ATOM 1157 N N . HIS A 1 151 ? 5.794 -6.432 25.124 1.00 92.50 151 HIS A N 1
ATOM 1158 C CA . HIS A 1 151 ? 6.175 -7.836 24.983 1.00 92.50 151 HIS A CA 1
ATOM 1159 C C . HIS A 1 151 ? 6.117 -8.316 23.521 1.00 92.50 151 HIS A C 1
ATOM 1161 O O . HIS A 1 151 ? 7.033 -8.977 23.046 1.00 92.50 151 HIS A O 1
ATOM 1167 N N . TYR A 1 152 ? 5.080 -7.927 22.775 1.00 89.94 152 TYR A N 1
ATOM 1168 C CA . TYR A 1 152 ? 4.908 -8.303 21.371 1.00 89.94 152 TYR A CA 1
ATOM 1169 C C . TYR A 1 152 ? 6.002 -7.721 20.462 1.00 89.94 152 TYR A C 1
ATOM 1171 O O . TYR A 1 152 ? 6.431 -8.381 19.520 1.00 89.94 152 TYR A O 1
ATOM 1179 N N . MET A 1 153 ? 6.459 -6.493 20.733 1.00 89.69 153 MET A N 1
ATOM 1180 C CA . MET A 1 153 ? 7.520 -5.839 19.956 1.00 89.69 153 MET A CA 1
ATOM 1181 C C . MET A 1 153 ? 8.929 -6.307 20.333 1.00 89.69 153 MET A C 1
ATOM 1183 O O . MET A 1 153 ? 9.844 -6.169 19.522 1.00 89.69 153 MET A O 1
ATOM 1187 N N . SER A 1 154 ? 9.119 -6.825 21.550 1.00 89.25 154 SER A N 1
ATOM 1188 C CA . SER A 1 154 ? 10.430 -7.257 22.051 1.00 89.25 154 SER A CA 1
ATOM 1189 C C . SER A 1 154 ? 10.778 -8.720 21.751 1.00 89.25 154 SER A C 1
ATOM 1191 O O . SER A 1 154 ? 11.970 -9.022 21.702 1.00 89.25 154 SER A O 1
ATOM 1193 N N . GLY A 1 155 ? 9.788 -9.572 21.447 1.00 63.56 155 GLY A N 1
ATOM 1194 C CA . GLY A 1 155 ? 9.993 -10.974 21.048 1.00 63.56 155 GLY A CA 1
ATOM 1195 C C . GLY A 1 155 ? 10.142 -11.935 22.220 1.00 63.56 155 GLY A C 1
ATOM 1196 O O . GLY A 1 155 ? 11.101 -11.781 23.006 1.00 63.56 155 GLY A O 1
#

Solvent-accessible surface area (backbone atoms only — not comparable to full-atom values): 9185 Å² total; per-residue (Å²): 142,80,90,81,76,87,90,78,61,70,70,59,54,53,52,50,51,53,48,42,74,76,42,54,57,80,48,64,75,35,71,68,54,38,52,53,51,52,59,51,49,55,71,72,45,60,101,85,66,81,62,67,62,63,57,48,49,55,54,48,51,56,52,48,52,55,48,53,51,50,51,54,51,51,50,50,51,51,50,51,51,51,52,50,52,51,35,53,51,50,34,51,52,61,54,67,68,40,91,43,72,70,51,33,49,51,37,45,48,40,62,34,18,58,53,69,71,49,97,75,44,73,48,78,45,69,36,93,63,83,75,71,88,61,67,83,47,52,82,22,46,42,80,40,54,71,67,50,68,62,52,67,75,68,111